Protein AF-A0A2T4I4T4-F1 (afdb_monomer)

Secondary structure (DSSP, 8-state):
-----B-TTT-BBTTT--BHHHHHHHTT--HHHHHHHHHHHHHHHHHHHHHHTT-

pLDDT: mean 76.59, std 11.21, range [39.47, 87.94]

InterPro domains:
  IPR010710 Protein of unknown function DUF1289 [PF06945] (2-44)

Mean predicted aligned error: 6.82 Å

Radius of gyration: 11.58 Å; Cα contacts (8 Å, |Δi|>4): 38; chains: 1; bounding box: 35×18×21 Å

Structure (mmCIF, N/CA/C/O backbone):
data_AF-A0A2T4I4T4-F1
#
_entry.id   AF-A0A2T4I4T4-F1
#
loop_
_atom_site.group_PDB
_atom_site.id
_atom_site.type_symbol
_atom_site.label_atom_id
_atom_site.label_alt_id
_atom_site.label_comp_id
_atom_site.label_asym_id
_atom_site.label_entity_id
_atom_site.label_seq_id
_atom_site.pdbx_PDB_ins_code
_atom_site.Cartn_x
_atom_site.Cartn_y
_atom_site.Cartn_z
_atom_site.occupancy
_atom_site.B_iso_or_equiv
_atom_site.auth_seq_id
_atom_site.auth_comp_id
_atom_site.auth_asym_id
_atom_site.auth_atom_id
_atom_site.pdbx_PDB_model_num
ATOM 1 N N . MET A 1 1 ? 7.030 7.455 -15.967 1.00 39.47 1 MET A N 1
ATOM 2 C CA . MET A 1 1 ? 5.671 8.005 -15.768 1.00 39.47 1 MET A CA 1
ATOM 3 C C . MET A 1 1 ? 4.954 7.123 -14.751 1.00 39.47 1 MET A C 1
ATOM 5 O O . MET A 1 1 ? 4.360 6.126 -15.134 1.00 39.47 1 MET A O 1
ATOM 9 N N . ASP A 1 2 ? 5.063 7.435 -13.458 1.00 53.00 2 ASP A N 1
ATOM 10 C CA . ASP A 1 2 ? 4.441 6.643 -12.384 1.00 53.00 2 ASP A CA 1
ATOM 11 C C . ASP A 1 2 ? 3.006 7.116 -12.132 1.00 53.00 2 ASP A C 1
ATOM 13 O O . ASP A 1 2 ? 2.754 8.030 -11.347 1.00 53.00 2 ASP A O 1
ATOM 17 N N . LEU A 1 3 ? 2.038 6.483 -12.794 1.00 59.84 3 LEU A N 1
ATOM 18 C CA . LEU A 1 3 ? 0.615 6.659 -12.493 1.00 59.84 3 LEU A CA 1
ATOM 19 C C . LEU A 1 3 ? 0.209 5.765 -11.304 1.00 59.84 3 LEU A C 1
ATOM 21 O O . LEU A 1 3 ? -0.772 5.027 -11.390 1.00 59.84 3 LEU A O 1
ATOM 25 N N . CYS A 1 4 ? 0.942 5.801 -10.181 1.00 72.81 4 CYS A N 1
ATOM 26 C CA . CYS A 1 4 ? 0.464 5.145 -8.959 1.00 72.81 4 CYS A CA 1
ATOM 27 C C . CYS A 1 4 ? -0.800 5.891 -8.486 1.00 72.81 4 CYS A C 1
ATOM 29 O O . CYS A 1 4 ? -0.759 7.043 -8.048 1.00 72.81 4 CYS A O 1
ATOM 31 N N . ARG A 1 5 ? -1.951 5.228 -8.618 1.00 72.38 5 ARG A N 1
ATOM 32 C CA . ARG A 1 5 ? -3.277 5.768 -8.314 1.00 72.38 5 ARG A CA 1
ATOM 33 C C . ARG A 1 5 ? -3.631 5.403 -6.872 1.00 72.38 5 ARG A C 1
ATOM 35 O O . ARG A 1 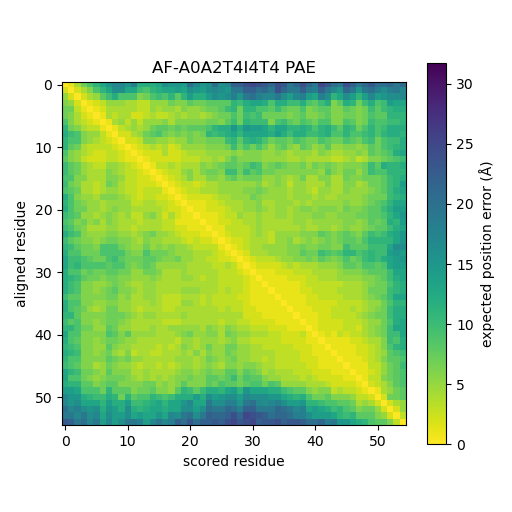5 ? -3.927 4.249 -6.572 1.00 72.38 5 ARG A O 1
ATOM 42 N N . PHE A 1 6 ? -3.514 6.374 -5.971 1.00 77.62 6 PHE A N 1
ATOM 43 C CA . PHE A 1 6 ? -3.770 6.177 -4.544 1.00 77.62 6 PHE A CA 1
ATOM 44 C C . PHE A 1 6 ? -5.264 6.235 -4.253 1.00 77.62 6 PHE A C 1
ATOM 46 O O . PHE A 1 6 ? -5.949 7.163 -4.677 1.00 77.62 6 PHE A O 1
ATOM 53 N N . ASP A 1 7 ? -5.742 5.248 -3.515 1.00 76.06 7 ASP A N 1
ATOM 54 C CA . ASP A 1 7 ? -7.092 5.206 -2.990 1.00 76.06 7 ASP A CA 1
ATOM 55 C C . ASP A 1 7 ? -7.213 6.175 -1.802 1.00 76.06 7 ASP A C 1
ATOM 57 O O . ASP A 1 7 ? -6.419 6.121 -0.862 1.00 76.06 7 ASP A O 1
ATOM 61 N N . GLY A 1 8 ? -8.168 7.107 -1.861 1.00 68.56 8 GLY A N 1
ATOM 62 C CA . GLY A 1 8 ? -8.337 8.153 -0.843 1.00 68.56 8 GLY A CA 1
ATOM 63 C C . GLY A 1 8 ? -8.847 7.634 0.503 1.00 68.56 8 GLY A C 1
ATOM 64 O O . GLY A 1 8 ? -8.671 8.306 1.514 1.00 68.56 8 GLY A O 1
ATOM 65 N N . THR A 1 9 ? -9.432 6.436 0.531 1.00 71.31 9 THR A N 1
ATOM 66 C CA . THR A 1 9 ? -9.980 5.823 1.745 1.00 71.31 9 THR A CA 1
ATOM 67 C C . THR A 1 9 ? -8.912 5.064 2.529 1.00 71.31 9 THR A C 1
ATOM 69 O O . THR A 1 9 ? -8.900 5.104 3.755 1.00 71.31 9 THR A O 1
ATOM 72 N N . THR A 1 10 ? -7.999 4.376 1.841 1.00 72.25 10 THR A N 1
ATOM 73 C CA . THR A 1 10 ? -6.937 3.572 2.481 1.00 72.25 10 THR A CA 1
ATOM 74 C C . THR A 1 10 ? -5.558 4.232 2.449 1.00 72.25 10 THR A C 1
ATOM 76 O O . THR A 1 10 ? -4.669 3.855 3.210 1.00 72.25 10 THR A O 1
ATOM 79 N N . GLY A 1 11 ? -5.348 5.213 1.568 1.00 75.88 11 GLY A N 1
ATOM 80 C CA . GLY A 1 11 ? -4.045 5.840 1.345 1.00 75.88 11 GLY A CA 1
ATOM 81 C C . GLY A 1 11 ? -3.030 4.930 0.640 1.00 75.88 11 GLY A C 1
ATOM 82 O O . GLY A 1 11 ? -1.844 5.273 0.578 1.00 75.88 11 GLY A O 1
ATOM 83 N N . TRP A 1 12 ? -3.470 3.779 0.120 1.00 83.88 12 TRP A N 1
ATOM 84 C CA . TRP A 1 12 ? -2.652 2.799 -0.596 1.00 83.88 12 TRP A CA 1
ATOM 85 C C . TRP A 1 12 ? -2.833 2.925 -2.107 1.00 83.88 12 TRP A C 1
ATOM 87 O O . TRP A 1 12 ? -3.883 3.327 -2.599 1.00 83.88 12 TRP A O 1
ATOM 97 N N . CYS A 1 13 ? -1.794 2.596 -2.867 1.00 84.44 13 CYS A N 1
ATOM 98 C CA . CYS A 1 13 ? -1.861 2.596 -4.317 1.00 84.44 13 CYS A CA 1
ATOM 99 C C . CYS A 1 13 ? -2.592 1.355 -4.836 1.00 84.44 13 CYS A C 1
ATOM 101 O O . CYS A 1 13 ? -2.223 0.238 -4.487 1.00 84.44 13 CYS A O 1
ATOM 103 N N . ARG A 1 14 ? -3.570 1.541 -5.726 1.00 74.75 14 ARG A N 1
ATOM 104 C CA . ARG A 1 14 ? -4.351 0.438 -6.3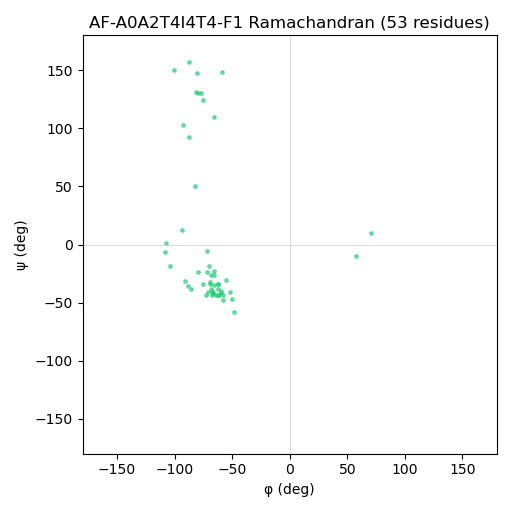05 1.00 74.75 14 ARG A CA 1
ATOM 105 C C . ARG A 1 14 ? -3.553 -0.451 -7.260 1.00 74.75 14 ARG A C 1
ATOM 107 O O . ARG A 1 14 ? -3.778 -1.647 -7.291 1.00 74.75 14 ARG A O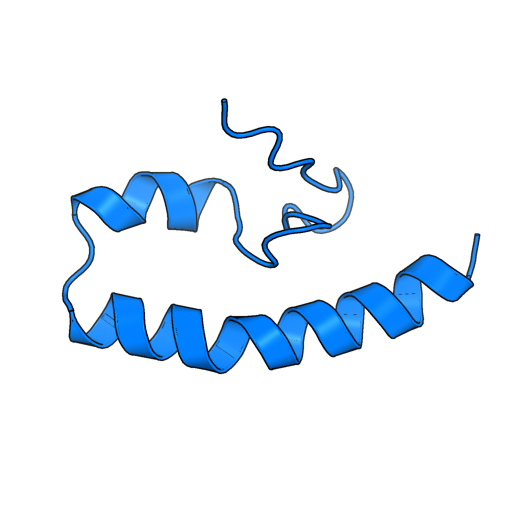 1
ATOM 114 N N . GLY A 1 1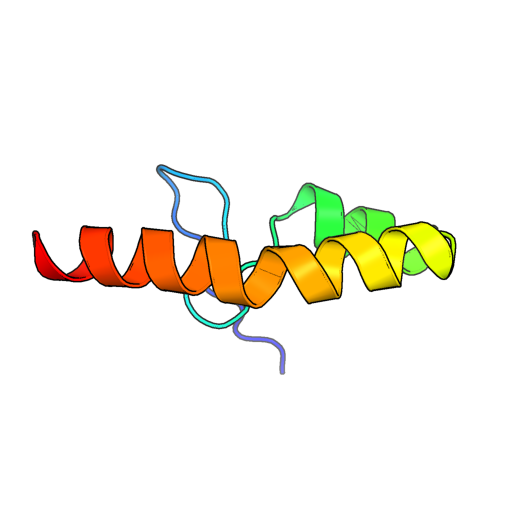5 ? -2.577 0.105 -7.979 1.00 72.75 15 GLY A N 1
ATOM 115 C CA . GLY A 1 15 ? -1.678 -0.693 -8.828 1.00 72.75 15 GLY A CA 1
ATOM 116 C C . GLY A 1 15 ? -0.444 -1.200 -8.084 1.00 72.75 15 GLY A C 1
ATOM 117 O O . GLY A 1 15 ? 0.046 -2.296 -8.327 1.00 72.75 15 GLY A O 1
ATOM 118 N N . CYS A 1 16 ? 0.062 -0.385 -7.161 1.00 77.25 16 CYS A N 1
ATOM 119 C CA . CYS A 1 16 ? 1.383 -0.577 -6.584 1.00 77.25 16 CYS A CA 1
ATOM 120 C C . CYS A 1 16 ? 1.340 -1.063 -5.138 1.00 77.25 16 CYS A C 1
ATOM 122 O O . CYS A 1 16 ? 2.419 -1.202 -4.603 1.00 77.25 16 CYS A O 1
ATOM 124 N N . GLY A 1 17 ? 0.189 -1.154 -4.455 1.00 78.00 17 GLY A N 1
ATOM 125 C CA . GLY A 1 17 ? 0.006 -1.509 -3.028 1.00 78.00 17 GLY A CA 1
ATOM 126 C C . GLY A 1 17 ? 0.721 -0.636 -1.975 1.00 78.00 17 GLY A C 1
ATOM 127 O O . GLY A 1 17 ? 0.472 -0.770 -0.776 1.00 78.00 17 GLY A O 1
ATOM 128 N N . ARG A 1 18 ? 1.616 0.266 -2.399 1.00 83.56 18 ARG A N 1
ATOM 129 C CA . ARG A 1 18 ? 2.400 1.171 -1.547 1.00 83.56 18 ARG A CA 1
ATOM 130 C C . ARG A 1 18 ? 1.599 2.392 -1.126 1.00 83.56 18 ARG A C 1
ATOM 132 O O . ARG A 1 18 ? 0.801 2.918 -1.898 1.00 83.56 18 ARG A O 1
ATOM 139 N N . SER A 1 19 ? 1.874 2.893 0.069 1.00 83.06 19 SER A N 1
ATOM 140 C CA . SER A 1 19 ? 1.319 4.154 0.559 1.00 83.06 19 SER A CA 1
ATOM 141 C C . SER A 1 19 ? 2.175 5.371 0.166 1.00 83.06 19 SER A C 1
ATOM 143 O O . SER A 1 19 ? 3.379 5.262 -0.078 1.00 83.06 19 SER A O 1
ATOM 145 N N . LYS A 1 20 ? 1.570 6.569 0.131 1.00 79.50 20 LYS A N 1
ATOM 146 C CA . LYS A 1 20 ? 2.295 7.848 -0.063 1.00 79.50 20 LYS A CA 1
ATOM 147 C C . LYS A 1 20 ? 3.503 8.028 0.878 1.00 79.50 20 LYS A C 1
ATOM 149 O O . LYS A 1 20 ? 4.558 8.434 0.381 1.00 79.50 20 LYS A O 1
ATOM 154 N N . PRO A 1 21 ? 3.397 7.780 2.200 1.00 79.25 21 PRO A N 1
ATOM 155 C CA . PRO A 1 21 ? 4.545 7.880 3.098 1.00 79.25 21 PRO A CA 1
ATOM 156 C C . PRO A 1 21 ? 5.616 6.826 2.803 1.00 79.25 21 PRO A C 1
ATOM 158 O O . PRO A 1 21 ? 6.793 7.161 2.870 1.00 79.25 21 PRO A O 1
ATOM 161 N N . GLU A 1 22 ? 5.253 5.607 2.390 1.00 81.69 22 GLU A N 1
ATOM 162 C CA . GLU A 1 22 ? 6.243 4.596 1.989 1.00 81.69 22 GLU A CA 1
ATOM 163 C C . GLU A 1 22 ? 6.998 4.977 0.724 1.00 81.69 22 GLU A C 1
ATOM 165 O O . GLU A 1 22 ? 8.208 4.804 0.695 1.00 81.69 22 GLU A O 1
ATOM 170 N N . CYS A 1 23 ? 6.340 5.528 -0.301 1.00 79.06 23 CYS A N 1
ATOM 171 C CA . CYS A 1 23 ? 7.049 6.011 -1.490 1.00 79.06 23 CYS A CA 1
ATOM 172 C C . CYS A 1 23 ? 8.015 7.155 -1.145 1.00 79.06 23 CYS A C 1
ATOM 174 O O . CYS A 1 23 ? 9.129 7.201 -1.662 1.00 79.06 23 CYS A O 1
ATOM 176 N N . ARG A 1 24 ? 7.622 8.058 -0.235 1.00 82.12 24 ARG A N 1
ATOM 177 C CA . ARG A 1 24 ? 8.491 9.148 0.239 1.00 82.12 24 ARG A CA 1
ATOM 178 C C . ARG A 1 24 ? 9.670 8.626 1.059 1.00 82.12 24 ARG A C 1
ATOM 180 O O . ARG A 1 24 ? 10.800 9.069 0.870 1.00 82.12 24 ARG A O 1
ATOM 187 N N . ALA A 1 25 ? 9.403 7.671 1.945 1.00 83.50 25 ALA A N 1
ATOM 188 C CA . ALA A 1 25 ? 10.413 7.029 2.767 1.00 83.50 25 ALA A CA 1
ATOM 189 C C . ALA A 1 25 ? 11.300 6.086 1.952 1.00 83.50 25 ALA A C 1
ATOM 191 O O . ALA A 1 25 ? 12.433 5.888 2.355 1.00 83.50 25 ALA A O 1
ATOM 192 N N . TRP A 1 26 ? 10.853 5.565 0.801 1.00 82.44 26 TRP A N 1
ATOM 193 C CA . TRP A 1 26 ? 11.588 4.607 -0.035 1.00 82.44 26 TRP A CA 1
ATOM 194 C C . TRP A 1 26 ? 13.004 5.083 -0.361 1.00 82.44 26 TRP A C 1
ATOM 196 O O . TRP A 1 26 ? 13.957 4.320 -0.242 1.00 82.44 26 TRP A O 1
ATOM 206 N N . LYS A 1 27 ? 13.160 6.378 -0.665 1.00 79.38 27 LYS A N 1
ATOM 207 C CA . LYS A 1 27 ? 14.463 6.993 -0.960 1.00 79.38 27 LYS A CA 1
ATOM 208 C C . LYS A 1 27 ? 15.421 7.009 0.245 1.00 79.38 27 LYS A C 1
ATOM 210 O O . LYS A 1 27 ? 16.629 7.032 0.055 1.00 79.38 27 LYS A O 1
ATOM 215 N N . LYS A 1 28 ? 14.892 7.004 1.472 1.00 83.75 28 LYS A N 1
ATOM 216 C CA . LYS A 1 28 ? 15.648 6.927 2.739 1.00 83.75 28 LYS A CA 1
ATOM 217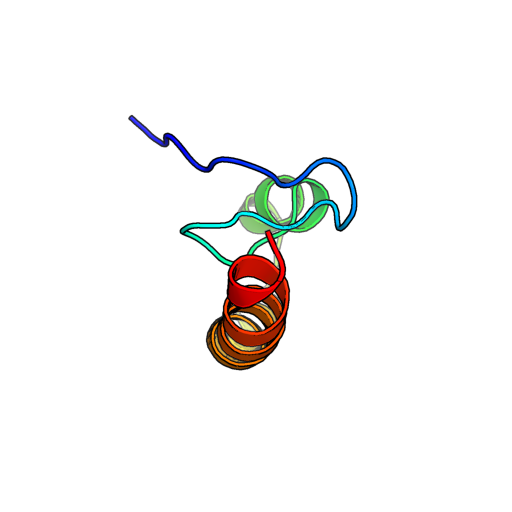 C C . LYS A 1 28 ? 15.517 5.563 3.432 1.00 83.75 28 LYS A C 1
ATOM 219 O O . LYS A 1 28 ? 16.027 5.382 4.535 1.00 83.75 28 LYS A O 1
ATOM 224 N N . ALA A 1 29 ? 14.799 4.615 2.838 1.00 82.19 29 ALA A N 1
ATOM 225 C CA . ALA A 1 29 ? 14.449 3.367 3.486 1.00 82.19 29 ALA A CA 1
ATOM 226 C C . ALA A 1 29 ? 15.639 2.418 3.424 1.00 82.19 29 ALA A C 1
ATOM 228 O O . ALA A 1 29 ? 16.183 2.153 2.351 1.00 82.19 29 ALA A O 1
ATOM 229 N N . GLN A 1 30 ? 15.991 1.843 4.571 1.00 87.50 30 GLN A N 1
ATOM 230 C CA . GLN A 1 30 ? 16.965 0.764 4.620 1.00 87.50 30 GLN A CA 1
ATOM 231 C C . GLN A 1 30 ? 16.508 -0.427 3.761 1.00 87.50 30 GLN A C 1
ATOM 233 O O . GLN A 1 30 ? 15.304 -0.701 3.683 1.00 87.50 30 GLN A O 1
ATOM 238 N N . PRO A 1 31 ? 17.442 -1.188 3.168 1.00 86.38 31 PRO A N 1
ATOM 239 C CA . PRO A 1 31 ? 17.121 -2.343 2.326 1.00 86.38 31 PRO A CA 1
ATOM 240 C C . PRO A 1 31 ? 16.238 -3.378 3.042 1.00 86.38 31 PRO A C 1
ATOM 242 O O . PRO A 1 31 ? 15.385 -4.015 2.428 1.00 86.38 31 PRO A O 1
ATOM 245 N N . GLN A 1 32 ? 16.367 -3.500 4.363 1.00 87.19 32 GLN A N 1
ATOM 246 C CA . GLN A 1 32 ? 15.523 -4.368 5.187 1.00 87.19 32 GLN A CA 1
ATOM 247 C C . GLN A 1 32 ? 14.062 -3.890 5.245 1.00 87.19 32 GLN A C 1
ATOM 249 O O . GLN A 1 32 ? 13.133 -4.691 5.129 1.00 87.19 32 GLN A O 1
ATOM 254 N N . GLN A 1 33 ? 13.854 -2.575 5.350 1.00 84.69 33 GLN A N 1
ATOM 255 C CA . GLN A 1 33 ? 12.530 -1.956 5.302 1.00 84.69 33 GLN A CA 1
ATOM 256 C C . GLN A 1 33 ? 11.923 -2.116 3.903 1.00 84.69 33 GLN A C 1
ATOM 258 O O . GLN A 1 33 ? 10.760 -2.483 3.771 1.00 84.69 33 GLN A O 1
ATOM 263 N N . GLN A 1 34 ? 12.729 -1.923 2.855 1.00 85.94 34 GLN A N 1
ATOM 264 C CA . GLN A 1 34 ? 12.307 -2.123 1.469 1.00 85.94 34 GLN A CA 1
ATOM 265 C C . GLN A 1 34 ? 11.807 -3.553 1.223 1.00 85.94 34 GLN A C 1
ATOM 267 O O . GLN A 1 34 ? 10.749 -3.734 0.619 1.00 85.94 34 GLN A O 1
ATOM 272 N N . ARG A 1 35 ? 12.516 -4.559 1.753 1.00 87.94 35 ARG A N 1
ATOM 273 C CA . ARG A 1 35 ? 12.101 -5.970 1.697 1.00 87.94 35 ARG A CA 1
ATOM 274 C C . ARG A 1 35 ? 10.811 -6.236 2.466 1.00 87.94 35 ARG A C 1
ATOM 276 O O . ARG A 1 35 ? 9.937 -6.911 1.935 1.00 87.94 35 ARG A O 1
ATOM 283 N N . LYS A 1 36 ? 10.652 -5.679 3.673 1.00 86.75 36 LYS A N 1
ATOM 284 C CA . LYS A 1 36 ? 9.391 -5.780 4.429 1.00 86.75 36 LYS A CA 1
ATOM 285 C C . LYS A 1 36 ? 8.213 -5.212 3.640 1.00 86.75 36 LYS A C 1
ATOM 287 O O . LYS A 1 36 ? 7.191 -5.872 3.517 1.00 86.75 36 LYS A O 1
ATOM 292 N N . ILE A 1 37 ? 8.378 -4.024 3.064 1.00 84.44 37 ILE A N 1
ATOM 293 C CA . ILE A 1 37 ? 7.346 -3.372 2.250 1.00 84.44 37 ILE A CA 1
ATOM 294 C C . ILE A 1 37 ? 7.032 -4.221 1.008 1.00 84.44 37 ILE A C 1
ATOM 296 O O . ILE A 1 37 ? 5.866 -4.430 0.696 1.00 84.44 37 ILE A O 1
ATOM 300 N N . ALA A 1 38 ? 8.051 -4.757 0.326 1.00 83.94 38 ALA A N 1
ATOM 301 C CA . ALA A 1 38 ? 7.890 -5.655 -0.822 1.00 83.94 38 ALA A CA 1
ATOM 302 C C . ALA A 1 38 ? 7.180 -6.975 -0.482 1.00 83.94 38 ALA A C 1
ATOM 304 O O . ALA A 1 38 ? 6.422 -7.479 -1.303 1.00 83.94 38 ALA A O 1
ATOM 305 N N . ALA A 1 39 ? 7.381 -7.514 0.719 1.00 87.38 39 ALA A N 1
ATOM 306 C CA . ALA A 1 39 ? 6.672 -8.703 1.186 1.00 87.38 39 ALA A CA 1
ATOM 307 C C . ALA A 1 39 ? 5.217 -8.398 1.586 1.00 87.38 39 ALA 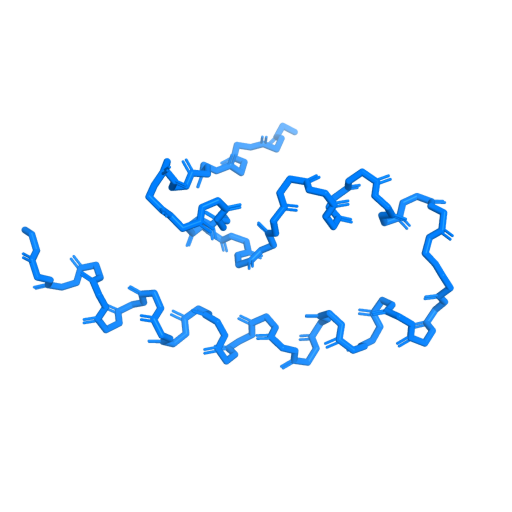A C 1
ATOM 309 O O . ALA A 1 39 ? 4.329 -9.224 1.386 1.00 87.38 39 ALA A O 1
ATOM 310 N N . ASP A 1 40 ? 4.955 -7.206 2.125 1.00 84.06 40 ASP A N 1
ATOM 311 C CA . ASP A 1 40 ? 3.612 -6.792 2.548 1.00 84.06 40 ASP A CA 1
ATOM 312 C C . ASP A 1 40 ? 2.742 -6.329 1.363 1.00 84.06 40 ASP A C 1
ATOM 314 O O . ASP A 1 40 ? 1.518 -6.416 1.393 1.00 84.06 40 ASP A O 1
ATOM 318 N N . LEU A 1 41 ? 3.378 -5.893 0.278 1.00 82.75 41 LEU A N 1
ATOM 319 C CA . LEU A 1 41 ? 2.769 -5.470 -0.981 1.00 82.75 41 LEU A CA 1
ATOM 320 C C . LEU A 1 41 ? 1.722 -6.436 -1.570 1.00 82.75 41 LEU A C 1
ATOM 322 O O . LEU A 1 41 ? 0.574 -6.013 -1.732 1.00 82.75 41 LEU A O 1
ATOM 326 N N . PRO A 1 42 ? 2.048 -7.711 -1.863 1.00 83.06 42 PRO A N 1
ATOM 327 C CA . PRO A 1 42 ? 1.073 -8.679 -2.371 1.00 83.06 42 PRO A CA 1
ATOM 328 C C . PRO A 1 42 ? -0.062 -8.937 -1.373 1.00 83.06 42 PRO A C 1
ATOM 330 O O . PRO A 1 42 ? -1.216 -9.088 -1.765 1.00 83.06 42 PRO A O 1
ATOM 333 N N . ARG A 1 43 ? 0.234 -8.906 -0.069 1.00 84.50 43 ARG A N 1
ATOM 334 C CA . ARG A 1 43 ? -0.755 -9.086 1.002 1.00 84.50 43 ARG A CA 1
ATOM 335 C C . ARG A 1 43 ? -1.736 -7.91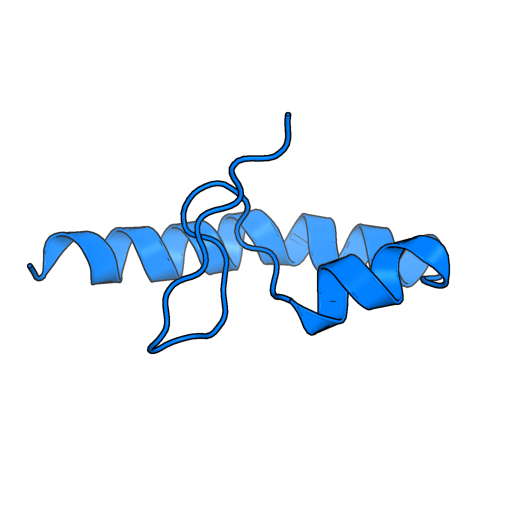1 1.080 1.00 84.50 43 ARG A C 1
ATOM 337 O O . ARG A 1 43 ? -2.933 -8.122 1.275 1.00 84.50 43 ARG A O 1
ATOM 344 N N . ARG A 1 44 ? -1.266 -6.678 0.869 1.00 83.62 44 ARG A N 1
ATOM 345 C CA . ARG A 1 44 ? -2.117 -5.480 0.761 1.00 83.62 44 ARG A CA 1
ATOM 346 C C . ARG A 1 44 ? -2.918 -5.453 -0.531 1.00 83.62 44 ARG A C 1
ATOM 348 O O . ARG A 1 44 ? -4.093 -5.109 -0.480 1.00 83.62 44 ARG A O 1
ATOM 355 N N . LEU A 1 45 ? -2.312 -5.839 -1.654 1.00 81.31 45 LEU A N 1
ATOM 356 C CA . LEU A 1 45 ? -2.995 -5.956 -2.944 1.00 81.31 45 LEU A CA 1
ATOM 357 C C . LEU A 1 45 ? -4.124 -6.984 -2.887 1.00 81.31 45 LEU A C 1
ATOM 359 O O . LEU A 1 45 ? -5.219 -6.668 -3.322 1.00 81.31 45 LEU A O 1
ATOM 363 N N . ALA A 1 46 ? -3.922 -8.150 -2.269 1.00 83.12 46 ALA A N 1
ATOM 364 C CA . ALA A 1 46 ? -4.993 -9.129 -2.062 1.00 83.12 46 ALA A CA 1
ATOM 365 C C . ALA A 1 46 ? -6.152 -8.554 -1.223 1.00 83.12 46 ALA A C 1
ATOM 367 O O . ALA A 1 46 ? -7.325 -8.755 -1.534 1.00 83.12 46 ALA A O 1
ATOM 368 N N . LYS A 1 47 ? -5.827 -7.771 -0.185 1.00 80.19 47 LYS A N 1
ATOM 36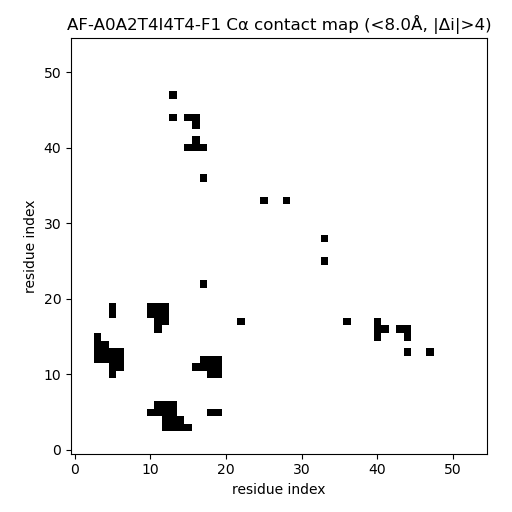9 C CA . LYS A 1 47 ? -6.818 -7.096 0.668 1.00 80.19 47 LYS A CA 1
ATOM 370 C C . LYS A 1 47 ? -7.563 -5.971 -0.064 1.00 80.19 47 LYS A C 1
ATOM 372 O O . LYS A 1 47 ? -8.738 -5.742 0.209 1.00 80.19 47 LYS A O 1
ATOM 377 N N . LEU A 1 48 ? -6.880 -5.270 -0.972 1.00 78.50 48 LEU A N 1
ATOM 378 C CA . LEU A 1 48 ? -7.458 -4.251 -1.850 1.00 78.50 48 LEU A CA 1
ATOM 379 C C . LEU A 1 48 ? -8.313 -4.877 -2.948 1.00 78.50 48 LEU A C 1
ATOM 381 O O . LEU A 1 48 ? -9.416 -4.403 -3.147 1.00 78.50 48 LEU A O 1
ATOM 385 N N . ALA A 1 49 ? -7.866 -5.953 -3.594 1.00 76.62 49 ALA A N 1
ATOM 386 C CA . ALA A 1 49 ? -8.617 -6.665 -4.625 1.00 76.62 49 ALA A CA 1
ATOM 387 C C . ALA A 1 49 ? -9.946 -7.206 -4.077 1.00 76.62 49 ALA A C 1
ATOM 389 O O . ALA A 1 49 ? -10.989 -7.032 -4.699 1.00 76.62 49 ALA A O 1
ATOM 390 N N . GLY A 1 50 ? -9.938 -7.760 -2.858 1.00 70.06 50 GLY A N 1
ATOM 391 C CA . GLY A 1 50 ? -11.169 -8.173 -2.177 1.00 70.06 50 GLY A CA 1
ATOM 392 C C . GLY A 1 50 ? -12.103 -7.012 -1.800 1.00 70.06 50 GLY A C 1
ATOM 393 O O . GLY A 1 50 ? -13.299 -7.225 -1.640 1.00 70.06 50 GLY A O 1
ATOM 394 N N . ARG A 1 51 ? -11.580 -5.784 -1.671 1.00 65.44 51 ARG A N 1
ATOM 395 C CA . ARG A 1 51 ? -12.371 -4.565 -1.417 1.00 65.44 51 ARG A CA 1
ATOM 396 C C . ARG A 1 51 ? -12.809 -3.846 -2.693 1.00 65.44 51 ARG A C 1
ATOM 398 O O . ARG A 1 51 ? -13.858 -3.217 -2.692 1.00 65.44 51 ARG A O 1
ATOM 405 N N . GLU A 1 52 ? -12.019 -3.914 -3.759 1.00 60.16 52 GLU A N 1
ATOM 406 C CA . GLU A 1 52 ? -12.305 -3.287 -5.052 1.00 60.16 52 GLU A CA 1
ATOM 407 C C . GLU A 1 52 ? -13.489 -3.967 -5.749 1.00 60.16 52 GLU A C 1
ATOM 409 O O . GLU A 1 52 ? -14.228 -3.298 -6.459 1.00 60.16 52 GLU A O 1
ATOM 414 N N . LEU A 1 53 ? -13.744 -5.248 -5.455 1.00 54.00 53 LEU A N 1
ATOM 415 C CA . LEU A 1 53 ? -14.910 -5.986 -5.951 1.00 54.00 53 LEU A CA 1
ATOM 416 C C . LEU A 1 53 ? -16.256 -5.575 -5.311 1.00 54.00 53 LEU A C 1
ATOM 418 O O . LEU A 1 53 ? -17.291 -6.102 -5.706 1.00 54.00 53 LEU A O 1
ATOM 422 N N . GLN A 1 54 ? -16.267 -4.687 -4.306 1.00 51.06 54 GLN A N 1
ATOM 423 C CA . GLN A 1 54 ? -17.499 -4.212 -3.650 1.00 51.06 54 GLN A CA 1
ATOM 424 C C . GLN A 1 54 ? -18.065 -2.908 -4.242 1.00 51.06 54 GLN A C 1
ATOM 426 O O . GLN A 1 54 ? -18.929 -2.296 -3.609 1.00 51.06 54 GLN A O 1
ATOM 431 N N . LYS A 1 55 ? -17.599 -2.450 -5.411 1.00 41.84 55 LYS A N 1
ATOM 432 C CA . LYS A 1 55 ? -18.106 -1.219 -6.029 1.00 41.84 55 LYS A CA 1
ATOM 433 C C . LYS A 1 55 ? -18.551 -1.399 -7.469 1.00 41.84 55 LYS A C 1
ATOM 435 O O . LYS A 1 55 ? -17.812 -2.061 -8.225 1.00 41.84 55 LYS A O 1
#

Solvent-accessible surface area (backbone atoms only — not comparable to full-atom values): 3313 Å² total; per-residue (Å²): 137,86,79,68,48,61,40,89,89,77,46,30,14,76,82,64,34,48,32,68,67,54,63,64,40,50,85,75,45,52,71,69,54,50,49,53,51,62,62,45,24,62,60,43,39,55,57,45,55,69,53,58,73,77,113

Foldseek 3Di:
DDPQPADPVPQAGQVFRDHPVCVVCVVVDDVVRVVVSVVCSVVSNVVVVVVVVVD

Sequence (55 aa):
MDLCRFDGTTGWCRGCGRSKPECRAWKKAQPQQQRKIAADLPRRLAKLAGRELQK

Organism: NCBI:txid1144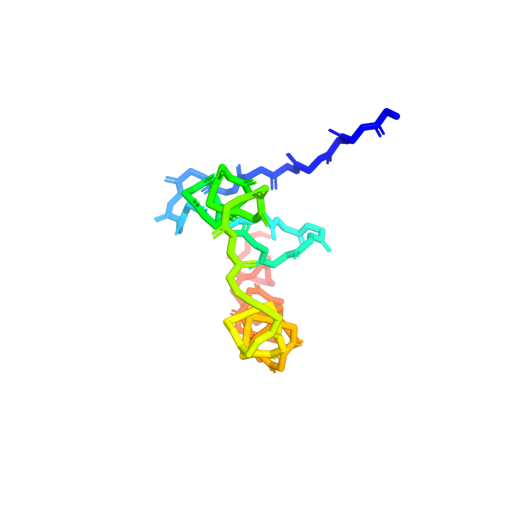04